Protein AF-A0A7S0C1I6-F1 (afdb_monomer)

InterPro domains:
  IPR018712 T6SS, Phospholipase effector Tle1-like, catalytic domain [PF09994] (7-93)

Mean predicted aligned error: 9.04 Å

Nearest PDB structures (foldseek):
  6sjl-assembly1_E  TM=6.345E-01  e=3.085E-02  Escherichia coli
  2wa1-assembly1_A  TM=5.622E-01  e=3.839E+00  Modoc virus
  2wa2-assembly1_A  TM=3.864E-01  e=3.157E+00  Modoc virus
  1r0s-assembly1_B  TM=3.1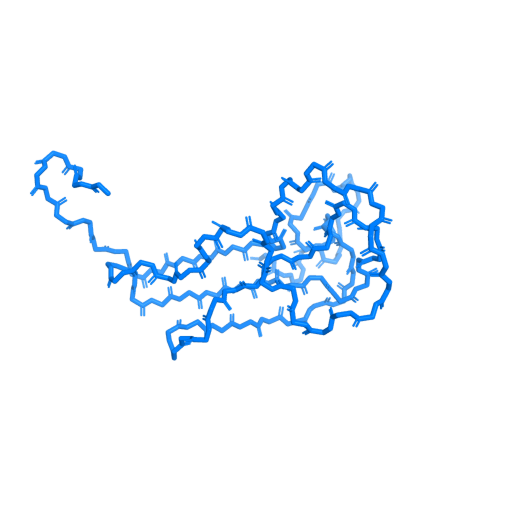87E-01  e=5.676E+00  Aplysia californica

Structure (mmCIF, N/CA/C/O backbone):
data_AF-A0A7S0C1I6-F1
#
_entry.id   AF-A0A7S0C1I6-F1
#
loop_
_atom_site.group_PDB
_atom_site.id
_atom_site.type_symbol
_atom_site.label_atom_id
_atom_site.label_alt_id
_atom_site.label_comp_id
_atom_site.label_asym_id
_atom_site.label_entity_id
_atom_site.label_seq_id
_atom_site.pdbx_PDB_ins_code
_atom_site.Cartn_x
_atom_site.Cartn_y
_atom_site.Cartn_z
_atom_site.occupancy
_atom_site.B_iso_or_equiv
_atom_site.auth_seq_id
_atom_site.auth_comp_id
_atom_site.auth_asym_id
_atom_site.auth_atom_id
_atom_site.pdbx_PDB_model_num
ATOM 1 N N . GLU A 1 1 ? -7.271 14.291 10.230 1.00 57.03 1 GLU A N 1
ATOM 2 C CA . GLU A 1 1 ? -7.983 15.563 10.498 1.00 57.03 1 GLU A CA 1
ATOM 3 C C . GLU A 1 1 ? -9.482 15.382 10.264 1.00 57.03 1 GLU A C 1
ATOM 5 O O . GLU A 1 1 ? -9.855 14.516 9.479 1.00 57.03 1 GLU A O 1
ATOM 10 N N . LYS A 1 2 ? -10.346 16.134 10.961 1.00 61.03 2 LYS A N 1
ATOM 11 C CA . LYS A 1 2 ? -11.809 16.055 10.784 1.00 61.03 2 LYS A CA 1
ATOM 12 C C . LYS A 1 2 ? -12.234 16.937 9.613 1.00 61.03 2 LYS A C 1
ATOM 14 O O . LYS A 1 2 ? -11.962 18.134 9.627 1.00 61.03 2 LYS A O 1
ATOM 19 N N . LEU A 1 3 ? -12.942 16.375 8.637 1.00 65.50 3 LEU A N 1
ATOM 20 C CA . LEU A 1 3 ? -13.528 17.146 7.540 1.00 65.50 3 LEU A CA 1
ATOM 21 C C . LEU A 1 3 ? -14.767 17.870 8.075 1.00 65.50 3 LEU A C 1
ATOM 23 O O . LEU A 1 3 ? -15.785 17.240 8.352 1.00 65.50 3 LEU A O 1
ATOM 27 N N . ASN A 1 4 ? -14.680 19.188 8.269 1.00 78.75 4 ASN A N 1
ATOM 28 C CA . ASN A 1 4 ? -15.776 20.010 8.807 1.00 78.75 4 ASN A CA 1
ATOM 29 C C . ASN A 1 4 ? -16.322 19.520 10.167 1.00 78.75 4 ASN A C 1
ATOM 31 O O . ASN A 1 4 ? -17.518 19.608 10.434 1.00 78.75 4 ASN A O 1
ATOM 35 N N . GLY A 1 5 ? -15.457 18.970 11.027 1.00 78.56 5 GLY A N 1
ATOM 36 C CA . GLY A 1 5 ? -15.852 18.443 12.340 1.00 78.56 5 GLY A CA 1
ATOM 37 C C . GLY A 1 5 ? -16.476 17.042 12.319 1.00 78.56 5 GLY A C 1
ATOM 38 O O . GLY A 1 5 ? -16.732 16.489 13.388 1.00 78.56 5 GLY A O 1
ATOM 39 N N . LEU A 1 6 ? -16.657 16.438 11.140 1.00 76.56 6 LEU A N 1
ATOM 40 C CA . LEU A 1 6 ? -17.069 15.044 10.997 1.00 76.56 6 LEU A CA 1
ATOM 41 C C . LEU A 1 6 ? -15.844 14.136 10.911 1.00 76.56 6 LEU A C 1
ATOM 43 O O . LEU A 1 6 ? -14.848 14.456 10.255 1.00 76.56 6 LEU A O 1
ATOM 47 N N . GLU A 1 7 ? -15.929 12.986 11.574 1.00 79.19 7 GLU A N 1
ATOM 48 C CA . GLU A 1 7 ? -14.998 11.895 11.313 1.00 79.19 7 GLU A CA 1
ATOM 49 C C . GLU A 1 7 ? -15.459 11.184 10.040 1.00 79.19 7 GLU A C 1
ATOM 51 O O . GLU A 1 7 ? -16.597 10.702 9.996 1.00 79.19 7 GLU A O 1
ATOM 56 N N . PRO A 1 8 ? -14.636 11.176 8.974 1.00 84.81 8 PRO A N 1
ATOM 57 C CA . PRO A 1 8 ? -14.992 10.463 7.759 1.00 84.81 8 PRO A CA 1
ATOM 58 C C . PRO A 1 8 ? -15.192 8.981 8.082 1.00 84.81 8 PRO A C 1
ATOM 60 O O . PRO A 1 8 ? -14.616 8.459 9.026 1.00 84.81 8 PRO A O 1
ATOM 63 N N . ASN A 1 9 ? -16.021 8.291 7.308 1.00 91.44 9 ASN A N 1
ATOM 64 C CA . ASN A 1 9 ? -16.163 6.841 7.396 1.00 91.44 9 ASN A CA 1
ATOM 65 C C . ASN A 1 9 ? -15.842 6.270 6.021 1.00 91.44 9 ASN A C 1
ATOM 67 O O . ASN A 1 9 ? -16.663 6.335 5.107 1.00 91.44 9 ASN A O 1
ATOM 71 N N . ILE A 1 10 ? -14.617 5.777 5.866 1.00 93.88 10 ILE A N 1
ATOM 72 C CA . ILE A 1 10 ? -14.118 5.259 4.598 1.00 93.88 10 ILE A CA 1
ATOM 73 C C . ILE A 1 10 ? -14.340 3.751 4.600 1.00 93.88 10 ILE A C 1
ATOM 75 O O . ILE A 1 10 ? -13.682 3.006 5.326 1.00 93.88 10 ILE A O 1
ATOM 79 N N . ALA A 1 11 ? -15.276 3.283 3.776 1.00 96.38 11 ALA A N 1
ATOM 80 C CA . ALA A 1 11 ? -15.569 1.855 3.672 1.00 96.38 11 ALA A CA 1
ATOM 81 C C . ALA A 1 11 ? -14.387 1.056 3.096 1.00 96.38 11 ALA A C 1
ATOM 83 O O . ALA A 1 11 ? -14.166 -0.090 3.487 1.00 96.38 11 ALA A O 1
ATOM 84 N N . PHE A 1 12 ? -13.634 1.656 2.171 1.00 96.62 12 PHE A N 1
ATOM 85 C CA . PHE A 1 12 ? -12.554 0.989 1.459 1.00 96.62 12 PHE A CA 1
ATOM 86 C C . PHE A 1 12 ? -11.471 1.973 1.011 1.00 96.62 12 PHE A C 1
ATOM 88 O O . PHE A 1 12 ? -11.795 3.043 0.500 1.00 96.62 12 PHE A O 1
ATOM 95 N N . LEU A 1 13 ? -10.209 1.577 1.173 1.00 95.94 13 LEU A N 1
ATOM 96 C CA . LEU A 1 13 ? -9.036 2.244 0.616 1.00 95.94 13 LEU A CA 1
ATOM 97 C C . LEU A 1 13 ? -8.293 1.260 -0.295 1.00 95.94 13 LEU A C 1
ATOM 99 O O . LEU A 1 13 ? -7.817 0.229 0.172 1.00 95.94 13 LEU A O 1
ATOM 103 N N . GLY A 1 14 ? -8.218 1.570 -1.585 1.00 95.38 14 GLY A N 1
ATOM 104 C CA . GLY A 1 14 ? -7.371 0.856 -2.537 1.00 95.38 14 GLY A CA 1
ATOM 105 C C . GLY A 1 14 ? -6.160 1.714 -2.865 1.00 95.38 14 GLY A C 1
ATOM 106 O O . GLY A 1 14 ? -6.334 2.879 -3.223 1.00 95.38 14 GLY A O 1
ATOM 107 N N . VAL A 1 15 ? -4.962 1.158 -2.724 1.00 94.25 15 VAL A N 1
ATOM 108 C CA . VAL A 1 15 ? -3.709 1.816 -3.114 1.00 94.25 15 VAL A CA 1
ATOM 109 C C . VAL A 1 15 ? -2.882 0.887 -3.997 1.00 94.25 15 VAL A C 1
ATOM 111 O O . VAL A 1 15 ? -2.985 -0.337 -3.896 1.00 94.25 15 VAL A O 1
ATOM 114 N N . PHE A 1 16 ? -2.072 1.481 -4.865 1.00 93.69 16 PHE A N 1
ATOM 115 C CA . PHE A 1 16 ? -1.204 0.779 -5.802 1.00 93.69 16 PHE A CA 1
ATOM 116 C C . PHE A 1 16 ? 0.223 1.234 -5.546 1.00 93.69 16 PHE A C 1
ATOM 118 O O . PHE A 1 16 ? 0.489 2.433 -5.598 1.00 93.69 16 PHE A O 1
ATOM 125 N N . ASP A 1 17 ? 1.086 0.272 -5.243 1.00 90.00 17 ASP A N 1
ATOM 126 C CA . ASP A 1 17 ? 2.536 0.393 -5.152 1.00 90.00 17 ASP A CA 1
ATOM 127 C C . ASP A 1 17 ? 3.008 1.697 -4.492 1.00 90.00 17 ASP A C 1
ATOM 129 O O . ASP A 1 17 ? 3.654 2.549 -5.098 1.00 90.00 17 ASP A O 1
ATOM 133 N N . THR A 1 18 ? 2.593 1.889 -3.239 1.00 90.62 18 THR A N 1
ATOM 134 C CA . THR A 1 18 ? 2.837 3.125 -2.488 1.00 90.62 18 THR A CA 1
ATOM 135 C C . THR A 1 18 ? 4.338 3.345 -2.329 1.00 90.62 18 THR A C 1
ATOM 137 O O . THR A 1 18 ? 5.017 2.514 -1.737 1.00 90.62 18 THR A O 1
ATOM 140 N N . VAL A 1 19 ? 4.861 4.479 -2.797 1.00 87.94 19 VAL A N 1
ATOM 141 C CA . VAL A 1 19 ? 6.276 4.848 -2.642 1.00 87.94 19 VAL A CA 1
ATOM 142 C C . VAL A 1 19 ? 6.379 6.099 -1.781 1.00 87.94 19 VAL A C 1
ATOM 144 O O . VAL A 1 19 ? 5.716 7.105 -2.040 1.00 87.94 19 VAL A O 1
ATOM 147 N N . VAL A 1 20 ? 7.240 6.049 -0.769 1.00 80.12 20 VAL A N 1
ATOM 148 C CA . VAL A 1 20 ? 7.673 7.228 -0.019 1.00 80.12 20 VAL A CA 1
ATOM 149 C C . VAL A 1 20 ? 8.981 7.728 -0.623 1.00 80.12 20 VAL A C 1
ATOM 151 O O . VAL A 1 20 ? 9.922 6.960 -0.814 1.00 80.12 20 VAL A O 1
ATOM 154 N N . GLU A 1 21 ? 9.063 9.030 -0.902 1.00 67.25 21 GLU A N 1
ATOM 155 C CA . GLU A 1 21 ? 10.326 9.657 -1.289 1.00 67.25 21 GLU A CA 1
ATOM 156 C C . GLU A 1 21 ? 11.287 9.633 -0.093 1.00 67.25 21 GLU A C 1
ATOM 158 O O . GLU A 1 21 ? 11.189 10.444 0.828 1.00 67.25 21 GLU A O 1
ATOM 163 N N . SER A 1 22 ? 12.233 8.695 -0.106 1.00 57.88 22 SER A N 1
ATOM 164 C CA . SER A 1 22 ? 13.355 8.731 0.819 1.00 57.88 22 SER A CA 1
ATOM 165 C C . SER A 1 22 ? 14.491 9.552 0.215 1.00 57.88 22 SER A C 1
ATOM 167 O O . SER A 1 22 ? 15.049 9.221 -0.831 1.00 57.88 22 SER A O 1
ATOM 169 N N . SER A 1 23 ? 14.878 10.624 0.903 1.00 49.91 23 SER A N 1
ATOM 170 C CA . SER A 1 23 ? 16.048 11.439 0.546 1.00 49.91 23 SER A CA 1
ATOM 171 C C . SER A 1 23 ? 17.389 10.697 0.716 1.00 49.91 23 SER A C 1
ATOM 173 O O . SER A 1 23 ? 18.437 11.240 0.364 1.00 49.91 23 SER A O 1
ATOM 175 N N . SER A 1 24 ? 17.378 9.448 1.204 1.00 50.09 24 SER A N 1
ATOM 176 C CA . SER A 1 24 ? 18.547 8.580 1.398 1.00 50.09 24 SER A CA 1
ATOM 177 C C . SER A 1 24 ? 18.718 7.540 0.279 1.00 50.09 24 SER A C 1
ATOM 179 O O . SER A 1 24 ? 19.004 6.370 0.532 1.00 50.09 24 SER A O 1
ATOM 181 N N . ALA A 1 25 ? 18.591 7.961 -0.984 1.00 41.81 25 ALA A N 1
ATOM 182 C CA . ALA A 1 25 ? 18.983 7.154 -2.140 1.00 41.81 25 ALA A CA 1
ATOM 183 C C . ALA A 1 25 ? 20.449 6.671 -1.998 1.00 41.81 25 ALA A C 1
ATOM 185 O O . ALA A 1 25 ? 21.381 7.394 -2.350 1.00 41.81 25 ALA A O 1
ATOM 186 N N . GLY A 1 26 ? 20.664 5.463 -1.453 1.00 44.25 26 GLY A N 1
ATOM 187 C CA . GLY A 1 26 ? 21.994 4.847 -1.359 1.00 44.25 26 GLY A CA 1
ATOM 188 C C . GLY A 1 26 ? 22.326 3.913 -0.182 1.00 44.25 26 GLY A C 1
ATOM 189 O O . GLY A 1 26 ? 23.485 3.511 -0.103 1.00 44.25 26 GLY A O 1
ATOM 190 N N . ALA A 1 27 ? 21.415 3.533 0.724 1.00 38.50 27 ALA A N 1
ATOM 191 C CA . ALA A 1 27 ? 21.784 2.712 1.894 1.00 38.50 27 ALA A CA 1
ATOM 192 C C . ALA A 1 27 ? 21.284 1.244 1.854 1.00 38.50 27 ALA A C 1
ATOM 194 O O . ALA A 1 27 ? 20.225 0.927 2.376 1.00 38.50 27 ALA A O 1
ATOM 195 N N . SER A 1 28 ? 22.137 0.363 1.309 1.00 40.31 28 SER A N 1
ATOM 196 C CA . SER A 1 28 ? 22.272 -1.104 1.509 1.00 40.31 28 SER A CA 1
ATOM 197 C C . SER A 1 28 ? 21.089 -2.066 1.258 1.00 40.31 28 SER A C 1
ATOM 199 O O . SER A 1 28 ? 19.939 -1.819 1.598 1.00 40.31 28 SER A O 1
ATOM 201 N N . GLU A 1 29 ? 21.424 -3.232 0.696 1.00 44.03 29 GLU A N 1
ATOM 202 C CA . GLU A 1 29 ? 20.520 -4.234 0.110 1.00 44.03 29 GLU A CA 1
ATOM 203 C C . GLU A 1 29 ? 19.898 -5.260 1.089 1.00 44.03 29 GLU A C 1
ATOM 205 O O . GLU A 1 29 ? 19.237 -6.188 0.639 1.00 44.03 29 GLU A O 1
ATOM 210 N N . ASP A 1 30 ? 20.028 -5.104 2.411 1.00 41.12 30 ASP A N 1
ATOM 211 C CA . ASP A 1 30 ? 19.754 -6.198 3.369 1.00 41.12 30 ASP A CA 1
ATOM 212 C C . ASP A 1 30 ? 18.677 -5.909 4.434 1.00 41.12 30 ASP A C 1
ATOM 214 O O . ASP A 1 30 ? 18.834 -6.264 5.603 1.00 41.12 30 ASP A O 1
ATOM 218 N N . ILE A 1 31 ? 17.546 -5.290 4.076 1.00 41.22 31 ILE A N 1
ATOM 219 C 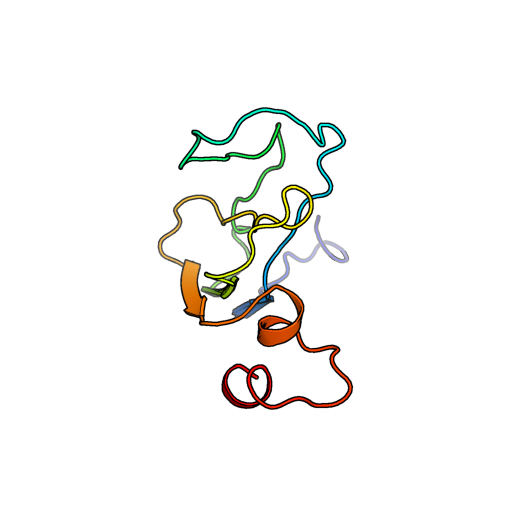CA . ILE A 1 31 ? 16.473 -5.037 5.057 1.00 41.22 31 ILE A CA 1
ATOM 220 C C . ILE A 1 31 ? 15.111 -5.459 4.495 1.00 41.22 31 ILE A C 1
ATOM 222 O O . ILE A 1 31 ? 14.487 -4.754 3.710 1.00 41.22 31 ILE A O 1
ATOM 226 N N . LYS A 1 32 ? 14.647 -6.639 4.932 1.00 39.22 32 LYS A N 1
ATOM 227 C CA . LYS A 1 32 ? 13.292 -7.183 4.701 1.00 39.22 32 LYS A CA 1
ATOM 228 C C . LYS A 1 32 ? 12.191 -6.489 5.519 1.00 39.22 32 LYS A C 1
ATOM 230 O O . LYS A 1 32 ? 11.039 -6.883 5.414 1.00 39.22 32 LYS A O 1
ATOM 235 N N . ASP A 1 33 ? 12.538 -5.466 6.291 1.00 41.41 33 ASP A N 1
ATOM 236 C CA . ASP A 1 33 ? 11.642 -4.729 7.183 1.00 41.41 33 ASP A CA 1
ATOM 237 C C . ASP A 1 33 ? 11.923 -3.219 7.074 1.00 41.41 33 ASP A C 1
ATOM 239 O O . ASP A 1 33 ? 12.342 -2.585 8.042 1.00 41.41 33 ASP A O 1
ATOM 243 N N . LEU A 1 34 ? 11.783 -2.632 5.880 1.00 44.72 34 LEU A N 1
ATOM 244 C CA . LEU A 1 34 ? 11.874 -1.175 5.731 1.00 44.72 34 LEU A CA 1
ATOM 245 C C . LEU A 1 34 ? 10.578 -0.527 6.236 1.00 44.72 34 LEU A C 1
ATOM 247 O O . LEU A 1 34 ? 9.693 -0.163 5.468 1.00 44.72 34 LEU A O 1
ATOM 251 N N . ASP A 1 35 ? 10.496 -0.397 7.559 1.00 46.47 35 ASP A N 1
ATOM 252 C CA . ASP A 1 35 ? 9.878 0.755 8.210 1.00 46.47 35 ASP A CA 1
ATOM 253 C C . ASP A 1 35 ? 10.688 1.983 7.761 1.00 46.47 35 ASP A C 1
ATOM 255 O O . ASP A 1 35 ? 11.799 2.230 8.236 1.00 46.47 35 ASP A O 1
ATOM 259 N N . VAL A 1 36 ? 10.223 2.647 6.701 1.00 49.81 36 VAL A N 1
ATOM 260 C CA . VAL A 1 36 ? 10.940 3.759 6.070 1.00 49.81 36 VAL A CA 1
ATOM 261 C C . VAL A 1 36 ? 10.903 4.960 7.015 1.00 49.81 36 VAL A C 1
ATOM 263 O O . VAL A 1 36 ? 9.847 5.546 7.238 1.00 49.81 36 VAL A O 1
ATOM 266 N N . ASP A 1 37 ? 12.069 5.305 7.569 1.00 47.47 37 ASP A N 1
ATOM 267 C CA . ASP A 1 37 ? 12.449 6.588 8.180 1.00 47.47 37 ASP A CA 1
ATOM 268 C C . ASP A 1 37 ? 11.281 7.472 8.674 1.00 47.47 37 ASP A C 1
ATOM 270 O O . ASP A 1 37 ? 10.999 8.542 8.134 1.00 47.47 37 ASP A O 1
ATOM 274 N N . GLY A 1 38 ? 10.605 7.048 9.747 1.00 53.03 38 GLY A N 1
ATOM 275 C CA . GLY A 1 38 ? 9.671 7.900 10.493 1.00 53.03 38 GLY A CA 1
ATOM 276 C C . GLY A 1 38 ? 8.360 8.250 9.780 1.00 53.03 38 GLY A C 1
ATOM 277 O O . GLY A 1 38 ? 7.653 9.147 10.250 1.00 53.03 38 GLY A O 1
ATOM 278 N N . VAL A 1 39 ? 8.013 7.565 8.686 1.00 64.75 39 VAL A N 1
ATOM 279 C CA . VAL A 1 39 ? 6.705 7.710 8.037 1.00 64.75 39 VAL A CA 1
ATOM 280 C C . VAL A 1 39 ? 5.707 6.737 8.654 1.00 64.75 39 VAL A C 1
ATOM 282 O O . VAL A 1 39 ? 5.818 5.521 8.519 1.00 64.75 39 VAL A O 1
ATOM 285 N N . ASP A 1 40 ? 4.695 7.287 9.324 1.00 75.38 40 ASP A N 1
ATOM 286 C CA . ASP A 1 40 ? 3.591 6.504 9.872 1.00 75.38 40 ASP A CA 1
ATOM 287 C C . ASP A 1 40 ? 2.768 5.868 8.741 1.00 75.38 40 ASP A C 1
ATOM 289 O O . ASP A 1 40 ? 1.919 6.512 8.122 1.00 75.38 40 ASP A O 1
ATOM 293 N N . SER A 1 41 ? 3.027 4.584 8.499 1.00 84.00 41 SER A N 1
ATOM 294 C CA . SER A 1 41 ? 2.309 3.750 7.530 1.00 84.00 41 SER A CA 1
ATOM 295 C C . SER A 1 41 ? 1.153 2.977 8.183 1.00 84.00 41 SER A C 1
ATOM 297 O O . SER A 1 41 ? 0.772 1.895 7.732 1.00 84.00 41 SER A O 1
ATOM 299 N N . SER A 1 42 ? 0.598 3.474 9.295 1.00 90.12 42 SER A N 1
ATOM 300 C CA . SER A 1 42 ? -0.593 2.891 9.914 1.00 90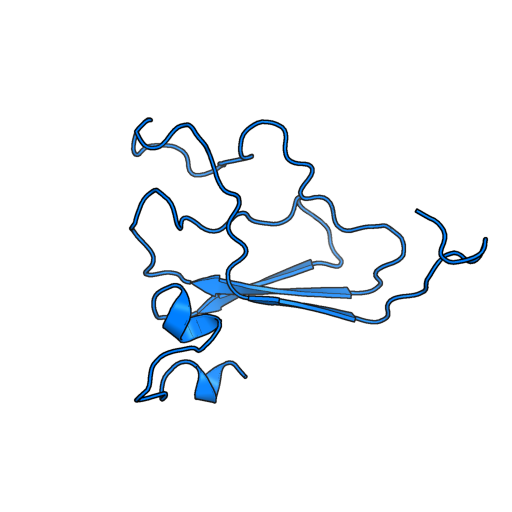.12 42 SER A CA 1
ATOM 301 C C . SER A 1 42 ? -1.863 3.198 9.120 1.00 90.12 42 SER A C 1
ATOM 303 O O . SER A 1 42 ? -2.049 4.277 8.554 1.00 90.12 42 SER A O 1
ATOM 305 N N . LEU A 1 43 ? -2.782 2.230 9.087 1.00 91.44 43 LEU A N 1
ATOM 306 C CA . LEU A 1 43 ? -4.090 2.439 8.483 1.00 91.44 43 LEU A CA 1
ATOM 307 C C . LEU A 1 43 ? -4.968 3.283 9.425 1.00 91.44 43 LEU A C 1
ATOM 309 O O . LEU A 1 43 ? -5.267 2.827 10.537 1.00 91.44 43 LEU A O 1
ATOM 313 N N . PRO A 1 44 ? -5.489 4.447 8.990 1.00 90.75 44 PRO A N 1
ATOM 314 C CA . PRO A 1 44 ? -6.326 5.271 9.851 1.00 90.75 44 PRO A CA 1
ATOM 315 C C . PRO A 1 44 ? -7.555 4.515 10.388 1.00 90.75 44 PRO A C 1
ATOM 317 O O . PRO A 1 44 ? -8.180 3.71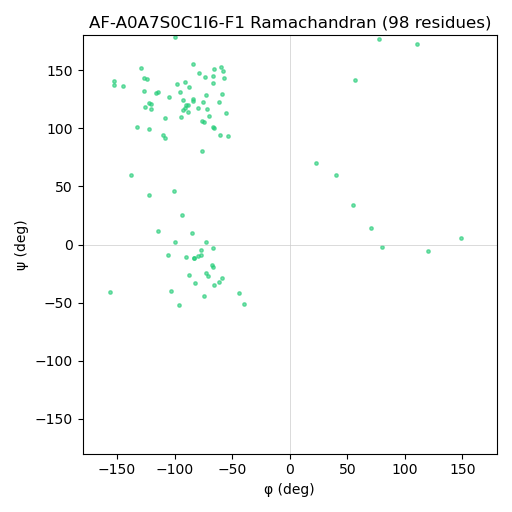3 9.687 1.00 90.75 44 PRO A O 1
ATOM 320 N N . GLU A 1 45 ? -7.951 4.778 11.636 1.00 91.88 45 GLU A N 1
ATOM 321 C CA . GLU A 1 45 ? -9.066 4.073 12.304 1.00 91.88 45 GLU A CA 1
ATOM 322 C C . GLU A 1 45 ? -10.410 4.209 11.567 1.00 91.88 45 GLU A C 1
ATOM 324 O O . GLU A 1 45 ? -11.268 3.323 11.610 1.00 91.88 45 GLU A O 1
ATOM 329 N N . TYR A 1 46 ? -10.592 5.314 10.845 1.00 92.25 46 TYR A N 1
ATOM 330 C CA . TYR A 1 46 ? -11.798 5.583 10.072 1.00 92.25 46 TYR A CA 1
ATOM 331 C C . TYR A 1 46 ? -11.889 4.810 8.746 1.00 92.25 46 TYR A C 1
ATOM 333 O O . TYR A 1 46 ? -12.923 4.883 8.075 1.00 92.25 46 TYR A O 1
ATOM 341 N N . VAL A 1 47 ? -10.852 4.057 8.366 1.00 95.12 47 VAL A N 1
ATOM 342 C CA . VAL A 1 47 ? -10.871 3.161 7.204 1.00 95.12 47 VAL A CA 1
ATOM 343 C C . VAL A 1 47 ? -11.278 1.753 7.640 1.00 95.12 47 VAL A C 1
ATOM 345 O O . VAL A 1 47 ? -10.672 1.159 8.528 1.00 95.12 47 VAL A O 1
ATOM 348 N N . LYS A 1 48 ? -12.320 1.184 7.030 1.00 96.38 48 LYS A N 1
ATOM 349 C CA . LYS A 1 48 ? -12.836 -0.142 7.416 1.00 96.38 48 LYS A CA 1
ATOM 350 C C . LYS A 1 48 ? -12.060 -1.304 6.808 1.00 96.38 48 LYS A C 1
ATOM 352 O O . LYS A 1 48 ? -11.943 -2.342 7.453 1.00 96.38 48 LYS A O 1
ATOM 357 N N . ARG A 1 49 ? -11.538 -1.134 5.595 1.00 97.19 49 ARG A N 1
ATOM 358 C CA . ARG A 1 49 ? -10.750 -2.138 4.877 1.00 97.19 49 ARG A CA 1
ATOM 359 C C . ARG A 1 49 ? -9.785 -1.453 3.921 1.00 97.19 49 ARG A C 1
ATOM 361 O O . ARG A 1 49 ? -10.181 -0.494 3.260 1.00 97.19 49 ARG A O 1
ATOM 368 N N . ALA A 1 50 ? -8.577 -1.982 3.810 1.00 97.44 50 ALA A N 1
ATOM 369 C CA . ALA A 1 50 ? -7.602 -1.554 2.825 1.00 97.44 50 ALA A CA 1
ATOM 370 C C . ALA A 1 50 ? -7.083 -2.736 2.007 1.00 97.44 50 ALA A C 1
ATOM 372 O O . ALA A 1 50 ? -6.907 -3.836 2.530 1.00 97.44 50 ALA A O 1
ATOM 373 N N . VAL A 1 51 ? -6.851 -2.495 0.722 1.00 96.88 51 VAL A N 1
ATOM 374 C CA . VAL A 1 51 ? -6.120 -3.406 -0.158 1.00 96.88 51 VAL A CA 1
ATOM 375 C C . VAL A 1 51 ? -4.998 -2.614 -0.804 1.00 96.88 51 VAL A C 1
ATOM 377 O O . VAL A 1 51 ? -5.228 -1.515 -1.311 1.00 96.88 51 VAL A O 1
ATOM 380 N N . HIS A 1 52 ? -3.802 -3.182 -0.771 1.00 95.62 52 HIS A N 1
ATOM 381 C CA . HIS A 1 52 ? -2.617 -2.621 -1.392 1.00 95.62 52 HIS A CA 1
ATOM 382 C C . HIS A 1 52 ? -2.083 -3.614 -2.413 1.00 95.62 52 HIS A C 1
ATOM 384 O O . HIS A 1 52 ? -1.801 -4.763 -2.079 1.00 95.62 52 HIS A O 1
ATOM 390 N N . PHE A 1 53 ? -2.009 -3.186 -3.668 1.00 95.19 53 PHE A N 1
ATOM 391 C CA . PHE A 1 53 ? -1.400 -3.966 -4.738 1.00 95.19 53 PHE A CA 1
ATOM 392 C C . PHE A 1 53 ? 0.079 -3.606 -4.810 1.00 95.19 53 PHE A C 1
ATOM 394 O O . PHE A 1 53 ? 0.404 -2.440 -5.019 1.00 95.19 53 PHE A O 1
ATOM 401 N N . VAL A 1 54 ? 0.952 -4.590 -4.613 1.00 93.50 54 VAL A N 1
ATOM 402 C CA . VAL A 1 54 ? 2.399 -4.393 -4.458 1.00 93.50 54 VAL A CA 1
ATOM 403 C C . VAL A 1 54 ? 3.131 -5.032 -5.626 1.00 93.50 54 VAL A C 1
ATOM 405 O O . VAL A 1 54 ? 2.877 -6.196 -5.947 1.00 93.50 54 VAL A O 1
ATOM 408 N N . SER A 1 55 ? 4.046 -4.288 -6.243 1.00 93.00 55 SER A N 1
ATOM 409 C CA . SER A 1 55 ? 4.925 -4.806 -7.289 1.00 93.00 55 SER A CA 1
ATOM 410 C C . SER A 1 55 ? 5.988 -5.737 -6.692 1.00 93.00 55 SER A C 1
ATOM 412 O O . SER A 1 55 ? 6.659 -5.406 -5.714 1.00 93.00 55 SER A O 1
ATOM 414 N N . ILE A 1 56 ? 6.125 -6.946 -7.244 1.00 91.88 56 ILE A N 1
ATOM 415 C CA . ILE A 1 56 ? 7.145 -7.907 -6.789 1.00 91.88 56 ILE A CA 1
ATOM 416 C C . ILE A 1 56 ? 8.490 -7.717 -7.501 1.00 91.88 56 ILE A C 1
ATO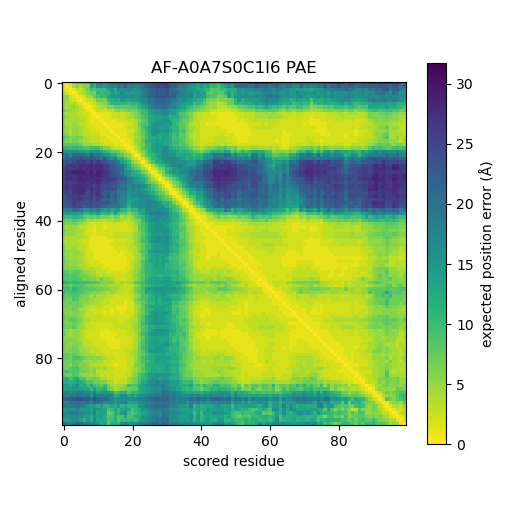M 418 O O . ILE A 1 56 ? 9.526 -8.066 -6.937 1.00 91.88 56 ILE A O 1
ATOM 422 N N . ASP A 1 57 ? 8.474 -7.171 -8.720 1.00 90.44 57 ASP A N 1
ATOM 423 C CA . ASP A 1 57 ? 9.653 -7.088 -9.587 1.00 90.44 57 ASP A CA 1
ATOM 424 C C . ASP A 1 57 ? 10.326 -5.701 -9.553 1.00 90.44 57 ASP A C 1
ATOM 426 O O . ASP A 1 57 ? 11.302 -5.470 -10.265 1.00 90.44 57 ASP A O 1
ATOM 430 N N . GLU A 1 58 ? 9.826 -4.762 -8.741 1.00 87.69 58 GLU A N 1
ATOM 431 C CA . GLU A 1 58 ? 10.405 -3.422 -8.598 1.00 87.69 58 GLU A CA 1
ATOM 432 C C . GLU A 1 58 ? 11.697 -3.446 -7.767 1.00 87.69 58 GLU A C 1
ATOM 434 O O . GLU A 1 58 ? 11.688 -3.562 -6.540 1.00 87.69 58 GLU A O 1
ATOM 439 N N . ASP A 1 59 ? 12.833 -3.310 -8.449 1.00 85.62 59 ASP A N 1
ATOM 440 C CA . ASP A 1 59 ? 14.170 -3.373 -7.856 1.00 85.62 59 ASP A CA 1
ATOM 441 C C . ASP A 1 59 ? 14.854 -2.003 -7.733 1.00 85.62 59 ASP A C 1
ATOM 443 O O . ASP A 1 59 ? 15.895 -1.871 -7.073 1.00 85.62 59 ASP A O 1
ATOM 447 N N . ARG A 1 60 ? 14.274 -0.947 -8.317 1.00 86.81 60 ARG A N 1
ATOM 448 C CA . ARG A 1 60 ? 14.875 0.385 -8.291 1.00 86.81 60 ARG A CA 1
ATOM 449 C C . ARG A 1 60 ? 14.755 0.934 -6.878 1.00 86.81 60 ARG A C 1
ATOM 451 O O . ARG A 1 60 ? 13.668 1.223 -6.391 1.00 86.81 60 ARG A O 1
ATOM 458 N N . SER A 1 61 ? 15.900 1.167 -6.239 1.00 82.00 61 SER A N 1
ATOM 459 C CA . SER A 1 61 ? 15.978 1.676 -4.863 1.00 82.00 61 SER A CA 1
ATOM 460 C C . SER A 1 61 ? 15.030 2.841 -4.519 1.00 82.00 61 SER A C 1
ATOM 462 O O . SER A 1 61 ? 14.494 2.798 -3.415 1.00 82.00 61 SER A O 1
ATOM 464 N N . PRO A 1 62 ? 14.812 3.870 -5.370 1.00 81.19 62 PRO A N 1
ATOM 465 C CA . PRO A 1 62 ? 13.903 4.968 -5.023 1.00 81.19 62 PRO A CA 1
ATOM 466 C C . PRO A 1 62 ? 12.411 4.624 -5.152 1.00 81.19 62 PRO A C 1
ATOM 468 O O . PRO A 1 62 ? 11.586 5.427 -4.741 1.00 81.19 62 PRO A O 1
ATOM 471 N N . PHE A 1 63 ? 12.064 3.469 -5.725 1.00 83.44 63 PHE A N 1
ATOM 472 C CA . PHE A 1 63 ? 10.687 3.034 -5.973 1.00 83.44 63 PHE A CA 1
ATOM 473 C C . PHE A 1 63 ? 10.298 1.797 -5.163 1.00 83.44 63 PHE A C 1
ATOM 475 O O . PHE A 1 63 ? 9.256 1.207 -5.419 1.00 83.44 63 PHE A O 1
ATOM 482 N N . LYS A 1 64 ? 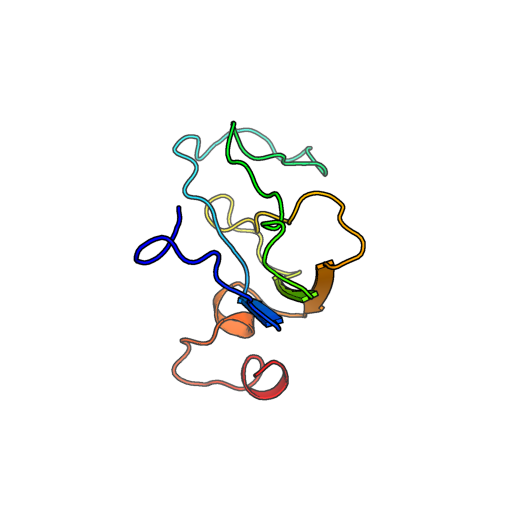11.108 1.395 -4.174 1.00 84.56 64 LYS A N 1
ATOM 483 C CA . LYS A 1 64 ? 10.738 0.275 -3.306 1.00 84.56 64 LYS A CA 1
ATOM 484 C C . LYS A 1 64 ? 9.406 0.578 -2.599 1.00 84.56 64 LYS A C 1
ATOM 486 O O . LYS A 1 64 ? 9.284 1.649 -1.994 1.00 84.56 64 LYS A O 1
ATOM 491 N N . PRO A 1 65 ? 8.433 -0.347 -2.637 1.00 87.44 65 PRO A N 1
ATOM 492 C CA . PRO A 1 65 ? 7.129 -0.108 -2.048 1.00 87.44 65 PRO A CA 1
ATOM 493 C C . PRO A 1 65 ? 7.222 0.005 -0.525 1.00 87.44 65 PRO A C 1
ATOM 495 O O . PRO A 1 65 ? 7.919 -0.756 0.147 1.00 87.44 65 PRO A O 1
ATOM 498 N N . THR A 1 66 ? 6.482 0.963 0.019 1.00 89.12 66 THR A N 1
ATOM 499 C CA . THR A 1 66 ? 6.263 1.152 1.451 1.00 89.12 66 THR A CA 1
ATOM 500 C C . THR A 1 66 ? 4.991 0.410 1.844 1.00 89.12 66 THR A C 1
ATOM 502 O O . THR A 1 66 ? 3.903 0.723 1.361 1.00 89.12 66 THR A O 1
ATOM 505 N N . LEU A 1 67 ? 5.132 -0.607 2.693 1.00 90.56 67 LEU A N 1
ATOM 506 C CA . LEU A 1 67 ? 4.018 -1.445 3.135 1.00 90.56 67 LEU A CA 1
ATOM 507 C C . LEU A 1 67 ? 3.272 -0.800 4.305 1.00 90.56 67 LEU A C 1
ATOM 509 O O . LEU A 1 67 ? 3.851 -0.040 5.083 1.00 90.56 67 LEU A O 1
ATOM 513 N N . PHE A 1 68 ? 2.000 -1.158 4.482 1.00 90.31 68 PHE A N 1
ATOM 514 C CA . PHE A 1 68 ? 1.293 -0.793 5.705 1.00 90.31 68 PHE A CA 1
ATOM 515 C C . PHE A 1 68 ? 1.898 -1.493 6.926 1.00 90.31 68 PHE A C 1
ATOM 517 O O . PHE A 1 68 ? 2.349 -2.642 6.874 1.00 90.31 68 PHE A O 1
ATOM 524 N N . ASN A 1 69 ? 1.781 -0.836 8.079 1.00 89.62 69 ASN A N 1
ATOM 525 C CA . ASN A 1 69 ? 1.944 -1.508 9.361 1.00 89.62 69 ASN A CA 1
ATOM 526 C C . ASN A 1 69 ? 0.948 -2.670 9.488 1.00 89.62 69 ASN A C 1
ATOM 528 O O . ASN A 1 69 ? -0.172 -2.615 8.974 1.00 89.62 69 ASN A O 1
ATOM 532 N N . LYS A 1 70 ? 1.339 -3.724 10.217 1.00 88.81 70 LYS A N 1
ATOM 533 C CA . LYS A 1 70 ? 0.493 -4.911 10.418 1.00 88.81 70 LYS A CA 1
ATOM 534 C C . LYS A 1 70 ? -0.866 -4.520 11.001 1.00 88.81 70 LYS A C 1
ATOM 536 O O . LYS A 1 70 ? -0.964 -4.135 12.163 1.00 88.81 70 LYS A O 1
ATOM 541 N N . ASP A 1 71 ? -1.913 -4.716 10.210 1.00 93.56 71 ASP A N 1
ATOM 542 C CA . ASP A 1 71 ? -3.300 -4.463 10.584 1.00 93.56 71 ASP A CA 1
ATOM 543 C C . ASP A 1 71 ? -4.202 -5.511 9.918 1.00 93.56 71 ASP A C 1
ATOM 545 O O . ASP A 1 71 ? -4.046 -5.830 8.742 1.00 93.56 71 ASP A O 1
ATOM 549 N N . GLN A 1 72 ? -5.162 -6.064 10.661 1.00 96.31 72 GLN A N 1
ATOM 550 C CA . GLN A 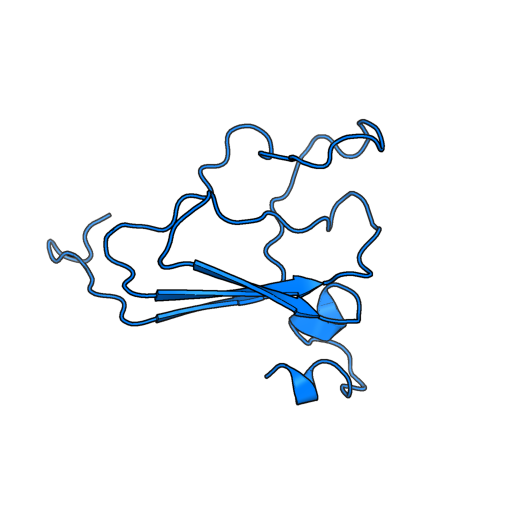1 72 ? -6.071 -7.103 10.156 1.00 96.31 72 GLN A CA 1
ATOM 551 C C . GLN A 1 72 ? -7.034 -6.601 9.070 1.00 96.31 72 GLN A C 1
ATOM 553 O O . GLN A 1 72 ? -7.640 -7.402 8.360 1.00 96.31 72 GLN A O 1
ATOM 558 N N . ARG A 1 73 ? -7.211 -5.281 8.960 1.00 96.94 73 ARG A N 1
ATOM 559 C CA . ARG A 1 73 ? -8.046 -4.628 7.946 1.00 96.94 73 ARG A CA 1
ATOM 560 C C . ARG A 1 73 ? -7.314 -4.451 6.617 1.00 96.94 73 ARG A C 1
ATOM 562 O O . ARG A 1 73 ? -7.964 -4.076 5.641 1.00 96.94 73 ARG A O 1
ATOM 569 N N . VAL A 1 74 ? -5.999 -4.672 6.587 1.00 96.88 74 VAL A N 1
ATOM 570 C CA . VAL A 1 74 ? -5.154 -4.509 5.403 1.00 96.88 74 VAL A CA 1
ATOM 571 C C . VAL A 1 74 ? -4.930 -5.861 4.734 1.00 96.88 74 VAL A C 1
ATOM 573 O O . VAL A 1 74 ? -4.701 -6.877 5.388 1.00 96.88 74 VAL A O 1
ATOM 576 N N . THR A 1 75 ? -4.988 -5.883 3.407 1.00 97.00 75 THR A N 1
ATOM 577 C CA . THR A 1 75 ? -4.552 -7.015 2.587 1.00 97.00 75 THR A CA 1
ATOM 578 C C . THR A 1 75 ? -3.543 -6.533 1.554 1.00 97.00 75 THR A C 1
ATOM 580 O O . THR A 1 75 ? -3.875 -5.717 0.699 1.00 97.00 75 THR A O 1
ATOM 583 N N . GLU A 1 76 ? -2.328 -7.064 1.636 1.00 95.12 76 GLU A N 1
ATOM 584 C CA . GLU A 1 76 ? -1.244 -6.835 0.677 1.00 95.12 76 GLU A CA 1
ATOM 585 C C . GLU A 1 76 ? -1.316 -7.917 -0.414 1.00 95.12 76 GLU A C 1
ATOM 587 O O . GLU A 1 76 ? -1.196 -9.112 -0.121 1.00 95.12 76 GLU A O 1
ATOM 592 N N . VAL A 1 77 ? -1.550 -7.516 -1.664 1.00 94.94 77 VAL A N 1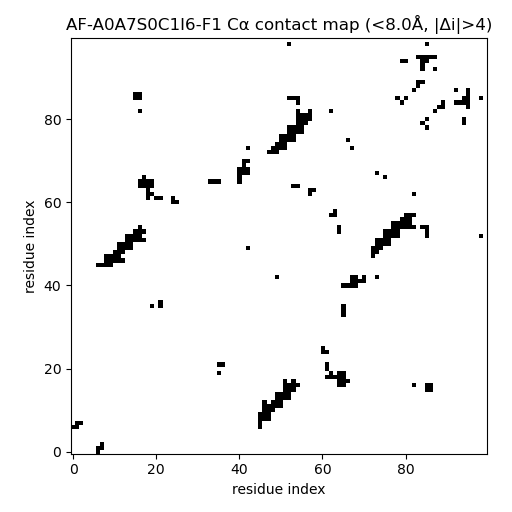
ATOM 593 C CA . VAL A 1 77 ? -1.651 -8.402 -2.831 1.00 94.94 77 VAL A CA 1
ATOM 594 C C . VAL A 1 77 ? -0.417 -8.203 -3.701 1.00 94.94 77 VAL A C 1
ATOM 596 O O . VAL A 1 77 ? -0.263 -7.179 -4.360 1.00 94.94 77 VAL A O 1
ATOM 599 N N . TRP A 1 78 ? 0.460 -9.201 -3.709 1.00 92.81 78 TRP A N 1
ATOM 600 C CA . TRP A 1 78 ? 1.715 -9.168 -4.456 1.00 92.81 78 TRP A CA 1
ATOM 601 C C . TRP A 1 78 ? 1.488 -9.580 -5.903 1.00 92.81 78 TRP A C 1
ATOM 603 O O . TRP A 1 78 ? 0.966 -10.665 -6.173 1.00 92.81 78 TRP A O 1
ATOM 613 N N . CYS A 1 79 ? 1.879 -8.705 -6.817 1.00 90.19 79 CYS A N 1
ATOM 614 C CA . CYS A 1 79 ? 1.550 -8.791 -8.226 1.00 90.19 79 CYS A CA 1
ATOM 615 C C . CYS A 1 79 ? 2.830 -8.779 -9.079 1.00 90.19 79 CYS A C 1
ATOM 617 O O . CYS A 1 79 ? 3.777 -8.070 -8.732 1.00 90.19 79 CYS A O 1
ATOM 619 N N . PRO A 1 80 ? 2.881 -9.558 -10.177 1.00 90.94 80 PRO A N 1
ATOM 620 C CA . PRO A 1 80 ? 4.000 -9.519 -11.114 1.00 90.94 80 PRO A CA 1
ATOM 621 C C . PRO A 1 80 ? 4.054 -8.175 -11.849 1.00 90.94 80 PRO A C 1
ATOM 623 O O . PRO A 1 80 ? 3.009 -7.621 -12.193 1.00 90.94 80 PRO A O 1
ATOM 626 N N . GLY A 1 81 ? 5.264 -7.700 -12.137 1.00 88.75 81 GLY A N 1
ATOM 627 C CA . GLY A 1 81 ? 5.524 -6.408 -12.769 1.00 88.75 81 GLY A CA 1
ATOM 628 C C . GLY A 1 81 ? 6.181 -5.389 -11.836 1.00 88.75 81 GLY A C 1
ATOM 629 O O . GLY A 1 81 ? 6.353 -5.628 -10.637 1.00 88.75 81 GLY A O 1
ATOM 630 N N . ILE A 1 82 ? 6.566 -4.255 -12.421 1.00 89.00 82 ILE A N 1
ATOM 631 C CA . ILE A 1 82 ? 7.180 -3.097 -11.748 1.00 89.00 82 ILE A CA 1
ATOM 632 C C . ILE A 1 82 ? 6.139 -1.995 -11.475 1.00 89.00 82 ILE A C 1
ATOM 634 O O . ILE A 1 82 ? 4.980 -2.133 -11.858 1.00 89.00 82 ILE A O 1
ATOM 638 N N . HIS A 1 83 ? 6.524 -0.884 -10.838 1.00 87.62 83 HIS A N 1
ATOM 639 C CA . HIS A 1 83 ? 5.612 0.166 -10.340 1.00 87.62 83 HIS A CA 1
ATOM 640 C C . HIS A 1 83 ? 4.420 0.518 -11.263 1.00 87.62 83 HIS A C 1
ATOM 642 O O . HIS A 1 83 ? 3.256 0.487 -10.857 1.00 87.62 83 HIS A O 1
ATOM 648 N N . SER A 1 84 ? 4.691 0.803 -12.542 1.00 87.38 84 SER A N 1
ATOM 649 C CA . SER A 1 84 ? 3.664 1.188 -13.525 1.00 87.38 84 SER A CA 1
ATOM 650 C C . SER A 1 84 ? 2.915 0.011 -14.164 1.00 87.38 84 SER A C 1
ATOM 652 O O . SER A 1 84 ? 1.882 0.237 -14.789 1.00 87.38 84 SER A O 1
ATOM 654 N N . ASP A 1 85 ? 3.372 -1.231 -13.989 1.00 84.94 85 ASP A N 1
ATOM 655 C CA . ASP A 1 85 ? 2.581 -2.420 -14.342 1.00 84.94 85 ASP A CA 1
ATOM 656 C C . ASP A 1 85 ? 1.434 -2.640 -13.349 1.00 84.94 85 ASP A C 1
ATOM 658 O O . ASP A 1 85 ? 0.431 -3.252 -13.701 1.00 84.94 85 ASP A O 1
ATOM 662 N N . ILE A 1 86 ? 1.569 -2.125 -12.121 1.00 86.75 86 ILE A N 1
ATOM 663 C CA . ILE A 1 86 ? 0.556 -2.233 -11.065 1.00 86.75 86 ILE A CA 1
ATOM 664 C C . ILE A 1 86 ? -0.328 -0.986 -11.025 1.00 86.75 86 ILE A C 1
ATOM 666 O O . ILE A 1 86 ? -1.550 -1.090 -11.081 1.00 86.75 86 ILE A O 1
ATOM 670 N N . GLY A 1 87 ? 0.280 0.203 -10.953 1.00 82.38 87 GLY A N 1
ATOM 671 C CA . GLY A 1 87 ? -0.448 1.477 -10.893 1.00 82.38 87 GLY A CA 1
ATOM 672 C C . GLY A 1 87 ? -0.973 1.982 -12.242 1.00 82.38 87 GLY A C 1
ATOM 673 O O . GLY A 1 87 ? -1.736 2.948 -12.280 1.00 82.38 87 GLY A O 1
ATOM 674 N N . GLY A 1 88 ? -0.565 1.349 -13.346 1.00 83.19 88 GLY A N 1
ATOM 675 C CA . GLY A 1 88 ? -0.793 1.839 -14.704 1.00 83.19 88 GLY A CA 1
ATOM 676 C C . GLY A 1 88 ? 0.168 2.968 -15.105 1.00 83.19 88 GLY A C 1
ATOM 677 O O . GLY A 1 88 ? 1.002 3.433 -14.324 1.00 83.19 88 GLY A O 1
ATOM 678 N N . GLY A 1 89 ? 0.057 3.424 -16.358 1.00 78.88 89 GLY A N 1
ATOM 679 C CA . GLY A 1 89 ? 0.835 4.556 -16.888 1.00 78.88 89 GLY A CA 1
ATOM 680 C C . GLY A 1 89 ? 1.732 4.236 -18.087 1.00 78.88 89 GLY A C 1
ATOM 681 O O . GLY A 1 89 ? 2.304 5.156 -18.676 1.00 78.88 89 GLY A O 1
ATOM 682 N N . TYR A 1 90 ? 1.830 2.969 -18.495 1.00 76.81 90 TYR A N 1
ATOM 683 C CA . TYR A 1 90 ? 2.408 2.606 -19.789 1.00 76.81 90 TYR A CA 1
ATOM 684 C C . TYR A 1 90 ? 1.411 2.833 -20.932 1.00 76.81 90 TYR A C 1
ATOM 686 O O . TYR A 1 90 ? 0.210 2.681 -20.765 1.00 76.81 90 TYR A O 1
ATOM 694 N N . TYR A 1 91 ? 1.923 3.199 -22.114 1.00 69.44 91 TYR A N 1
ATOM 695 C CA . TYR A 1 91 ? 1.104 3.389 -23.322 1.00 69.44 91 TYR A CA 1
ATOM 696 C C . TYR A 1 91 ? 0.570 2.066 -23.895 1.00 69.44 91 TYR A C 1
ATOM 698 O O . TYR A 1 91 ? -0.451 2.052 -24.572 1.00 69.44 91 TYR A O 1
ATOM 706 N N . TYR A 1 92 ? 1.295 0.973 -23.650 1.00 69.12 92 TYR A N 1
ATOM 707 C CA . TYR A 1 92 ? 0.845 -0.384 -23.924 1.00 69.12 92 TYR A CA 1
ATOM 708 C C . TYR A 1 92 ? 0.614 -1.056 -22.575 1.00 69.12 92 TYR A C 1
ATOM 710 O O . TYR A 1 92 ? 1.558 -1.536 -21.949 1.00 69.12 92 TYR A O 1
ATOM 718 N N . ASP A 1 93 ? -0.626 -1.005 -22.118 1.00 59.56 93 ASP A N 1
ATOM 719 C CA . ASP A 1 93 ? -1.112 -1.628 -20.900 1.00 59.56 93 ASP A CA 1
ATOM 720 C C . ASP A 1 93 ? -1.553 -3.068 -21.184 1.00 59.56 93 ASP A C 1
ATOM 722 O O . ASP A 1 93 ? -2.148 -3.402 -22.205 1.00 59.56 93 ASP A O 1
ATOM 726 N N . GLY A 1 94 ? -1.161 -3.976 -20.300 1.00 63.69 94 GLY A N 1
ATOM 727 C CA . GLY A 1 94 ? -1.548 -5.381 -20.389 1.00 63.69 94 GLY A CA 1
ATOM 728 C C . GLY A 1 94 ? -1.476 -6.049 -19.030 1.00 63.69 94 GLY A C 1
ATOM 729 O O . GLY A 1 94 ? -2.381 -6.783 -18.653 1.00 63.69 94 GLY A O 1
ATOM 730 N N . LEU A 1 95 ? -0.434 -5.748 -18.251 1.00 64.56 95 LEU A N 1
ATOM 731 C CA . LEU A 1 95 ? -0.343 -6.197 -16.862 1.00 64.56 95 LEU A CA 1
ATOM 732 C C . LEU A 1 95 ? -1.278 -5.400 -15.941 1.00 64.56 95 LEU A C 1
ATOM 734 O O . LEU A 1 95 ? -2.037 -6.021 -15.200 1.00 64.56 95 LEU A O 1
ATOM 738 N N . SER A 1 96 ? -1.332 -4.070 -16.069 1.00 66.69 96 SER A N 1
ATOM 739 C CA . SER A 1 96 ? -2.224 -3.215 -15.267 1.00 66.69 96 SER A CA 1
ATOM 740 C C . SER A 1 96 ? -3.708 -3.524 -15.476 1.00 66.69 96 SER A C 1
ATOM 742 O O . SER A 1 96 ? -4.481 -3.465 -14.526 1.00 66.69 96 SER A O 1
ATOM 744 N N . ASP A 1 97 ? -4.102 -3.946 -16.679 1.00 70.88 97 ASP A N 1
ATOM 745 C CA . ASP A 1 97 ? -5.488 -4.311 -17.016 1.00 70.88 97 ASP A CA 1
ATOM 746 C C . ASP A 1 97 ? -5.989 -5.565 -16.287 1.00 70.88 97 ASP A C 1
ATOM 748 O O . ASP A 1 97 ? -7.191 -5.803 -16.211 1.00 70.88 97 ASP A O 1
ATOM 752 N N . ASN A 1 98 ? -5.078 -6.401 -15.779 1.00 70.19 98 ASN A N 1
ATOM 753 C CA . ASN A 1 98 ? -5.434 -7.571 -14.972 1.00 70.19 98 ASN A CA 1
ATOM 754 C C . ASN A 1 98 ? -5.513 -7.247 -13.471 1.00 70.19 98 ASN A C 1
ATOM 756 O O . ASN A 1 98 ? -5.945 -8.093 -12.685 1.00 70.19 98 ASN A O 1
ATOM 760 N N . ILE A 1 99 ? -5.054 -6.057 -13.078 1.00 69.44 99 ILE A N 1
ATOM 761 C CA . ILE A 1 99 ? -4.972 -5.588 -11.693 1.00 69.44 99 ILE A CA 1
ATOM 762 C C . ILE A 1 99 ? -6.110 -4.597 -11.388 1.00 69.44 99 ILE A C 1
ATOM 764 O O . ILE A 1 99 ? -6.672 -4.645 -10.291 1.00 69.44 99 ILE A O 1
ATOM 768 N N . LEU A 1 100 ? -6.427 -3.709 -12.341 1.00 59.00 100 LEU A N 1
ATOM 769 C CA . LEU A 1 100 ? -7.484 -2.685 -12.280 1.00 59.00 100 LEU A CA 1
ATOM 770 C C . LEU A 1 100 ? -8.881 -3.253 -12.579 1.00 59.00 100 LEU A C 1
ATOM 772 O O . LEU A 1 100 ? -9.840 -2.791 -11.914 1.00 59.00 100 LEU A O 1
#

Secondary structure (DSSP, 8-state):
--BTTBPP-BS-EEEES-----S-TT--S--S----TT---PPPTTBS-EEEEEESS---GGG---PPPS-TTEEEEEESS-HHHHH---SS-SSGGGT-

Sequence (100 aa):
EKLNGLEPNIAFLGVFDTVVESSSAGASEDIKDLDVDGVDSSLPEYVKRAVHFVSIDEDRSPFKPTLFNKDQRVTEVWCPGIHSDIGGGYYYDGLSDNIL

Solvent-accessible surface area (backbone atoms only — not comparable to full-atom values): 6423 Å² total; per-residue (Å²): 136,59,65,93,81,38,78,68,77,38,73,68,45,81,50,49,42,45,57,63,90,62,94,68,81,81,77,78,95,84,66,99,71,67,79,57,86,91,60,85,42,64,76,59,87,48,47,63,30,38,39,36,41,34,46,70,62,45,74,54,79,77,60,44,66,50,66,68,50,96,48,94,48,53,44,81,44,80,36,83,39,33,61,45,33,55,59,41,86,56,94,80,72,62,60,18,71,78,69,109

Organism: NCBI:txid420281

Foldseek 3Di:
DADVNHDAQAAEAEEEQAFDQDPPQPDDDDDPDCPDDPDQLEDDPSYQAYEYEHEPPAPRSRRHGDDHDDDPRYDYHYAYDYRCLCVPDDPDHDSNVVND

Radius of gyration: 15.14 Å; Cα contacts (8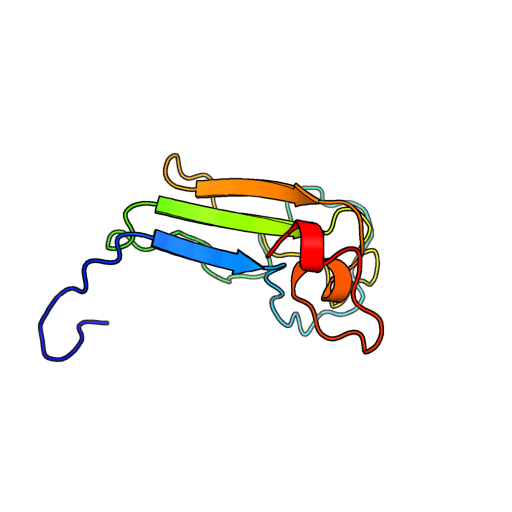 Å, |Δi|>4): 155; chains: 1; bounding box: 39×30×36 Å

pLDDT: mean 78.3, std 18.04, range [38.5, 97.44]